Protein AF-A0A4V3M865-F1 (afdb_monomer_lite)

Radius of gyration: 25.36 Å; chains: 1; bounding box: 54×40×70 Å

Structure (mmCIF, N/CA/C/O backbone):
data_AF-A0A4V3M865-F1
#
_entry.id   AF-A0A4V3M865-F1
#
loop_
_atom_site.group_PDB
_atom_site.id
_atom_site.type_symbol
_atom_site.label_atom_id
_atom_site.label_alt_id
_atom_site.label_comp_id
_atom_site.label_asym_id
_atom_site.label_entity_id
_atom_site.label_seq_id
_atom_site.pdbx_PDB_ins_code
_atom_site.Cartn_x
_atom_site.Cartn_y
_atom_site.Cartn_z
_atom_site.occupancy
_atom_site.B_iso_or_equiv
_atom_site.auth_seq_id
_atom_site.auth_comp_id
_atom_site.auth_asym_id
_atom_site.auth_atom_id
_atom_site.pdbx_PDB_model_num
ATOM 1 N N . PRO A 1 1 ? 5.500 3.253 -25.162 1.00 62.91 1 PRO A N 1
ATOM 2 C CA . PRO A 1 1 ? 6.775 3.944 -24.857 1.00 62.91 1 PRO A CA 1
ATOM 3 C C . PRO A 1 1 ? 7.221 4.711 -26.102 1.00 62.91 1 PRO A C 1
ATOM 5 O O . PRO A 1 1 ? 6.775 4.370 -27.188 1.00 62.91 1 PRO A O 1
ATOM 8 N N . HIS A 1 2 ? 8.072 5.731 -25.983 1.00 79.56 2 HIS A N 1
ATOM 9 C CA . HIS A 1 2 ? 8.542 6.466 -27.169 1.00 79.56 2 HIS A CA 1
ATOM 10 C C . HIS A 1 2 ? 9.591 5.690 -27.992 1.00 79.56 2 HIS A C 1
ATOM 12 O O . HIS A 1 2 ? 9.978 6.140 -29.067 1.00 79.56 2 HIS A O 1
ATOM 18 N N . PHE A 1 3 ? 10.081 4.549 -27.491 1.00 88.81 3 PHE A N 1
ATOM 19 C CA . PHE A 1 3 ? 11.049 3.685 -28.167 1.00 88.81 3 PHE A CA 1
ATOM 20 C C . PHE A 1 3 ? 11.032 2.249 -27.619 1.00 88.81 3 PHE A C 1
ATOM 22 O O . PHE A 1 3 ? 10.542 2.016 -26.515 1.00 88.81 3 PHE A O 1
ATOM 29 N N . ALA A 1 4 ? 11.588 1.310 -28.393 1.00 92.75 4 ALA A N 1
ATOM 30 C CA . ALA A 1 4 ? 11.910 -0.045 -27.946 1.00 92.75 4 ALA A CA 1
ATOM 31 C C . ALA A 1 4 ? 13.225 -0.067 -27.148 1.00 92.75 4 ALA A C 1
ATOM 33 O O . ALA A 1 4 ? 14.100 0.770 -27.390 1.00 92.75 4 ALA A O 1
ATOM 34 N N . GLY A 1 5 ? 13.383 -1.018 -26.230 1.00 94.56 5 GLY A N 1
ATOM 35 C CA . GLY A 1 5 ? 14.596 -1.128 -25.423 1.00 94.56 5 GLY A CA 1
ATOM 36 C C . GLY A 1 5 ? 14.539 -2.201 -24.341 1.00 94.56 5 GLY A C 1
ATOM 37 O O . GLY A 1 5 ? 13.576 -2.960 -24.253 1.00 94.56 5 GLY A O 1
ATOM 38 N N . GLU A 1 6 ? 15.568 -2.218 -23.501 1.00 96.81 6 GLU A N 1
ATOM 39 C CA . GLU A 1 6 ? 15.673 -3.113 -22.347 1.00 96.81 6 GLU A CA 1
ATOM 40 C C . GLU A 1 6 ? 15.122 -2.429 -21.098 1.00 96.81 6 GLU A C 1
ATOM 42 O O . GLU A 1 6 ? 15.511 -1.309 -20.756 1.00 96.81 6 GLU A O 1
ATOM 47 N N . LEU A 1 7 ? 14.189 -3.091 -20.426 1.00 97.38 7 LEU A N 1
ATOM 48 C CA . LEU A 1 7 ? 13.508 -2.595 -19.242 1.00 97.38 7 LEU A CA 1
ATOM 49 C C . LEU A 1 7 ? 14.087 -3.249 -17.992 1.00 97.38 7 LEU A C 1
ATOM 51 O O . LEU A 1 7 ? 14.123 -4.470 -17.889 1.00 97.38 7 LEU A O 1
ATOM 55 N N . LEU A 1 8 ? 14.464 -2.425 -17.019 1.00 97.88 8 LEU A N 1
ATOM 56 C CA . LEU A 1 8 ? 14.783 -2.826 -15.654 1.00 97.88 8 LEU A CA 1
ATOM 57 C C . LEU A 1 8 ? 13.649 -2.387 -14.729 1.00 97.88 8 LEU A C 1
ATOM 59 O O . LEU A 1 8 ? 13.397 -1.191 -14.577 1.00 97.88 8 LEU A O 1
ATOM 63 N N . ILE A 1 9 ? 12.988 -3.344 -14.091 1.00 98.00 9 ILE A N 1
ATOM 64 C CA . ILE A 1 9 ? 11.951 -3.102 -13.093 1.00 98.00 9 ILE A CA 1
ATOM 65 C C . ILE A 1 9 ? 12.521 -3.438 -11.720 1.00 98.00 9 ILE A C 1
ATOM 67 O O . ILE A 1 9 ? 12.940 -4.568 -11.481 1.00 98.00 9 ILE A O 1
ATOM 71 N N . ASN A 1 10 ? 12.494 -2.470 -10.810 1.00 97.94 10 ASN A N 1
ATOM 72 C CA . ASN A 1 10 ? 12.823 -2.666 -9.403 1.00 97.94 10 ASN A CA 1
ATOM 73 C C . ASN A 1 10 ? 11.572 -2.463 -8.558 1.00 97.94 10 ASN A C 1
ATOM 75 O O . ASN A 1 10 ? 10.889 -1.446 -8.684 1.00 97.94 10 ASN A O 1
ATOM 79 N N . ILE A 1 11 ? 11.298 -3.430 -7.696 1.00 97.50 11 ILE A N 1
ATOM 80 C CA . ILE A 1 11 ? 10.189 -3.423 -6.753 1.00 97.50 11 ILE A CA 1
ATOM 81 C C . ILE A 1 11 ? 10.799 -3.256 -5.368 1.00 97.50 11 ILE A C 1
ATOM 83 O O . ILE A 1 11 ? 11.625 -4.079 -4.968 1.00 97.50 11 ILE A O 1
ATOM 87 N N . GLY A 1 12 ? 10.419 -2.207 -4.647 1.00 95.50 12 GLY A N 1
ATOM 88 C CA . GLY A 1 12 ? 11.013 -1.900 -3.351 1.00 95.50 12 GLY A CA 1
ATOM 89 C C . GLY A 1 12 ? 10.055 -1.256 -2.358 1.00 95.50 12 GLY A C 1
ATOM 90 O O . GLY A 1 12 ? 9.149 -0.510 -2.731 1.00 95.50 12 GLY A O 1
ATOM 91 N N . SER A 1 13 ? 10.297 -1.547 -1.087 1.00 93.25 13 SER A N 1
ATOM 92 C CA . SER A 1 13 ? 9.694 -0.925 0.092 1.00 93.25 13 SER A CA 1
ATOM 93 C C . SER A 1 13 ? 10.815 -0.260 0.912 1.00 93.25 13 SER A C 1
ATOM 95 O O . SER A 1 13 ? 11.596 0.521 0.375 1.00 93.25 13 SER A O 1
ATOM 97 N N . ASP A 1 14 ? 10.941 -0.599 2.193 1.00 91.94 14 ASP A N 1
ATOM 98 C CA . ASP A 1 14 ? 12.118 -0.384 3.042 1.00 91.94 14 ASP A CA 1
ATOM 99 C C . ASP A 1 14 ? 13.384 -1.114 2.543 1.00 91.94 14 ASP A C 1
ATOM 101 O O . ASP A 1 14 ? 14.500 -0.743 2.904 1.00 91.94 14 ASP A O 1
ATOM 105 N N . LYS A 1 15 ? 13.220 -2.130 1.688 1.00 94.19 15 LYS A N 1
ATOM 106 C CA . LYS A 1 15 ? 14.296 -2.877 1.023 1.00 94.19 15 LYS A CA 1
ATOM 107 C C . LYS A 1 15 ? 13.957 -3.137 -0.447 1.00 94.19 15 LYS A C 1
ATOM 109 O O . LYS A 1 15 ? 12.810 -2.998 -0.871 1.00 94.19 15 LYS A O 1
ATOM 114 N N . LEU A 1 16 ? 14.946 -3.564 -1.232 1.00 95.88 16 LEU A N 1
ATOM 115 C CA . LEU A 1 16 ? 14.689 -4.114 -2.564 1.00 95.88 16 LEU A CA 1
ATOM 116 C C . LEU A 1 16 ? 14.020 -5.488 -2.413 1.00 95.88 16 LEU A C 1
ATOM 118 O O . LEU A 1 16 ? 14.593 -6.391 -1.807 1.00 95.88 16 LEU A O 1
ATOM 122 N N . LEU A 1 17 ? 12.817 -5.630 -2.960 1.00 95.62 17 LEU A N 1
ATOM 123 C CA . LEU A 1 17 ? 12.024 -6.858 -2.895 1.00 95.62 17 LEU A CA 1
ATOM 124 C C . LEU A 1 17 ? 12.323 -7.758 -4.093 1.00 95.62 17 LEU A C 1
ATOM 126 O O . LEU A 1 17 ? 12.515 -8.962 -3.943 1.00 95.62 17 LEU A O 1
ATOM 130 N N . LYS A 1 18 ? 12.365 -7.179 -5.299 1.00 95.44 18 LYS A N 1
ATOM 131 C CA . LYS A 1 18 ? 12.588 -7.942 -6.531 1.00 95.44 18 LYS A CA 1
ATOM 132 C C . LYS A 1 18 ? 13.092 -7.063 -7.671 1.00 95.44 18 LYS A C 1
ATOM 134 O O . LYS A 1 18 ? 12.692 -5.907 -7.801 1.00 95.44 18 LYS A O 1
ATOM 139 N N . THR A 1 19 ? 13.906 -7.660 -8.536 1.00 96.81 19 THR A N 1
ATOM 140 C CA . THR A 1 19 ? 14.337 -7.079 -9.810 1.00 96.81 19 THR A CA 1
ATOM 141 C C . THR A 1 19 ? 13.886 -7.974 -10.957 1.00 96.81 19 THR A C 1
ATOM 143 O O . THR A 1 19 ? 13.993 -9.198 -10.876 1.00 96.81 19 THR A O 1
ATOM 146 N N . ILE A 1 20 ? 13.354 -7.365 -12.014 1.00 96.62 20 ILE A N 1
ATOM 147 C CA . ILE A 1 20 ? 12.887 -8.041 -13.229 1.00 96.62 20 ILE A CA 1
ATOM 148 C C . ILE A 1 20 ? 13.465 -7.297 -14.430 1.00 96.62 20 ILE A C 1
ATOM 150 O O . ILE A 1 20 ? 13.491 -6.066 -14.439 1.00 96.62 20 ILE A O 1
ATOM 154 N N . THR A 1 21 ? 13.905 -8.030 -15.447 1.00 97.31 21 THR A N 1
ATOM 155 C CA . THR A 1 21 ? 14.292 -7.463 -16.741 1.00 97.31 21 THR A CA 1
ATOM 156 C C . THR A 1 21 ? 13.378 -7.967 -17.849 1.00 97.31 21 THR A C 1
ATOM 158 O O . THR A 1 21 ? 12.876 -9.089 -17.780 1.00 97.31 21 THR A O 1
ATOM 161 N N . ALA A 1 22 ? 13.134 -7.133 -18.858 1.00 96.12 22 ALA A N 1
ATOM 162 C CA . ALA A 1 22 ? 12.337 -7.502 -20.024 1.00 96.12 22 ALA A CA 1
ATOM 163 C C . ALA A 1 22 ? 12.714 -6.666 -21.251 1.00 96.12 22 ALA A C 1
ATOM 165 O O . ALA A 1 22 ? 12.926 -5.461 -21.139 1.00 96.12 22 ALA A O 1
ATOM 166 N N . THR A 1 23 ? 12.684 -7.272 -22.434 1.00 95.62 23 THR A N 1
ATOM 167 C CA . THR A 1 23 ? 12.762 -6.538 -23.700 1.00 95.62 23 THR A CA 1
ATOM 168 C C . THR A 1 23 ? 11.385 -5.973 -24.054 1.00 95.62 23 THR A C 1
ATOM 170 O O . THR A 1 23 ? 10.378 -6.683 -24.011 1.00 95.62 23 THR A O 1
ATOM 173 N N . VAL A 1 24 ? 11.322 -4.691 -24.417 1.00 95.31 24 VAL A N 1
ATOM 174 C CA . VAL A 1 24 ? 10.069 -3.968 -24.684 1.00 95.31 24 VAL A CA 1
ATOM 175 C C . VAL A 1 24 ? 10.071 -3.421 -26.113 1.00 95.31 24 VAL A C 1
ATOM 177 O O . VAL A 1 24 ? 10.981 -2.668 -26.466 1.00 95.31 24 VAL A O 1
ATOM 180 N N . PRO A 1 25 ? 9.062 -3.731 -26.950 1.00 94.00 25 PRO A N 1
ATOM 181 C CA . PRO A 1 25 ? 8.946 -3.155 -28.286 1.00 94.00 25 PRO A CA 1
ATOM 182 C C . PRO A 1 25 ? 8.456 -1.698 -28.223 1.00 94.00 25 PRO A C 1
ATOM 184 O O . PRO A 1 25 ? 7.950 -1.232 -27.202 1.00 94.00 25 PRO A O 1
ATOM 187 N N . ALA A 1 26 ? 8.543 -0.964 -29.337 1.00 88.25 26 ALA A N 1
ATOM 188 C CA . ALA A 1 26 ? 8.152 0.452 -29.381 1.00 88.25 26 ALA A CA 1
ATOM 189 C C . ALA A 1 26 ? 6.672 0.677 -29.004 1.00 88.25 26 ALA A C 1
ATOM 191 O O . ALA A 1 26 ? 6.337 1.679 -28.374 1.00 88.25 26 ALA A O 1
ATOM 192 N N . GLY A 1 27 ? 5.804 -0.295 -29.306 1.00 90.00 27 GLY A N 1
ATOM 193 C CA . GLY A 1 27 ? 4.390 -0.288 -28.915 1.00 90.00 27 GLY A CA 1
ATOM 194 C C . GLY A 1 27 ? 4.132 -0.480 -27.414 1.00 90.00 27 GLY A C 1
ATOM 195 O O . GLY A 1 27 ? 3.031 -0.203 -26.952 1.00 90.00 27 GLY A O 1
ATOM 196 N N . GLY A 1 28 ? 5.141 -0.879 -26.631 1.00 92.44 28 GLY A N 1
ATOM 197 C CA . GLY A 1 28 ? 5.004 -1.237 -25.218 1.00 92.44 28 GLY A CA 1
ATOM 198 C C . GLY A 1 28 ? 4.793 -2.726 -24.976 1.00 92.44 28 GLY A C 1
ATOM 199 O O . GLY A 1 28 ? 4.666 -3.517 -25.905 1.00 92.44 28 GLY A O 1
ATOM 200 N N . SER A 1 29 ? 4.791 -3.103 -23.703 1.00 92.62 29 SER A N 1
ATOM 201 C CA . SER A 1 29 ? 4.559 -4.471 -23.248 1.00 92.62 29 SER A CA 1
ATOM 202 C C . SER A 1 29 ? 3.855 -4.467 -21.894 1.00 92.62 29 SER A C 1
ATOM 204 O O . SER A 1 29 ? 3.831 -3.452 -21.192 1.00 92.62 29 SER A O 1
ATOM 206 N N . THR A 1 30 ? 3.312 -5.624 -21.533 1.00 95.31 30 THR A N 1
ATOM 207 C CA . THR A 1 30 ? 2.830 -5.925 -20.185 1.00 95.31 30 THR A CA 1
ATOM 208 C C . THR A 1 30 ? 3.837 -6.856 -19.523 1.00 95.31 30 THR A C 1
ATOM 210 O O . THR A 1 30 ? 4.321 -7.789 -20.162 1.00 95.31 30 THR A O 1
ATOM 213 N N . VAL A 1 31 ? 4.168 -6.595 -18.259 1.00 94.19 31 VAL A N 1
ATOM 214 C CA . VAL A 1 31 ? 5.047 -7.450 -17.455 1.00 94.19 31 VAL A CA 1
ATOM 215 C C . VAL A 1 31 ? 4.292 -7.853 -16.201 1.00 94.19 31 VAL A C 1
ATOM 217 O O . VAL A 1 31 ? 3.874 -6.988 -15.431 1.00 94.19 31 VAL A O 1
ATOM 220 N N . ASP A 1 32 ? 4.131 -9.158 -16.000 1.00 94.00 32 ASP A N 1
ATOM 221 C CA . ASP A 1 32 ? 3.487 -9.690 -14.806 1.00 94.00 32 ASP A CA 1
ATOM 222 C C . ASP A 1 32 ? 4.415 -9.571 -13.596 1.00 94.00 32 ASP A C 1
ATOM 224 O O . ASP A 1 32 ? 5.567 -10.017 -13.605 1.00 94.00 32 ASP A O 1
ATOM 228 N N . ILE A 1 33 ? 3.893 -8.970 -12.529 1.00 92.00 33 ILE A N 1
ATOM 229 C CA . ILE A 1 33 ? 4.603 -8.803 -11.266 1.00 92.00 33 ILE A CA 1
ATOM 230 C C . ILE A 1 33 ? 3.859 -9.613 -10.201 1.00 92.00 33 ILE A C 1
ATOM 232 O O . ILE A 1 33 ? 2.845 -9.141 -9.686 1.00 92.00 33 ILE A O 1
ATOM 236 N N . PRO A 1 34 ? 4.331 -10.826 -9.855 1.00 89.50 34 PRO A N 1
ATOM 237 C CA . PRO A 1 34 ? 3.729 -11.586 -8.771 1.00 89.50 34 PRO A CA 1
ATOM 238 C C . PRO A 1 34 ? 3.980 -10.858 -7.448 1.00 89.50 34 PRO A C 1
ATOM 240 O O . PRO A 1 34 ? 5.130 -10.587 -7.089 1.00 89.50 34 PRO A O 1
ATOM 243 N N . VAL A 1 35 ? 2.894 -10.531 -6.748 1.00 90.19 35 VAL A N 1
ATOM 244 C CA . VAL A 1 35 ? 2.930 -9.884 -5.433 1.00 90.19 35 VAL A CA 1
ATOM 245 C C . VAL A 1 35 ? 3.395 -10.909 -4.401 1.00 90.19 35 VAL A C 1
ATOM 247 O O . VAL A 1 35 ? 2.819 -11.991 -4.308 1.00 90.19 35 VAL A O 1
ATOM 250 N N . GLY A 1 36 ? 4.460 -10.585 -3.667 1.00 86.19 36 GLY A N 1
ATOM 251 C CA . GLY A 1 36 ? 5.001 -11.435 -2.606 1.00 86.19 36 GLY A CA 1
ATOM 252 C C . GLY A 1 36 ? 4.381 -11.125 -1.245 1.00 86.19 36 GLY A C 1
ATOM 253 O O . GLY A 1 36 ? 3.910 -10.014 -1.005 1.00 86.19 36 GLY A O 1
ATOM 254 N N . ASP A 1 37 ? 4.439 -12.090 -0.326 1.00 87.44 37 ASP A N 1
ATOM 255 C CA . ASP A 1 37 ? 3.899 -11.944 1.035 1.00 87.44 37 ASP A CA 1
ATOM 256 C C . ASP A 1 37 ? 4.642 -10.895 1.885 1.00 87.44 37 ASP A C 1
ATOM 258 O O . ASP A 1 37 ? 4.129 -10.435 2.908 1.00 87.44 37 ASP A O 1
ATOM 262 N N . ASP A 1 38 ? 5.848 -10.501 1.470 1.00 89.00 38 ASP A N 1
ATOM 263 C CA . ASP A 1 38 ? 6.737 -9.580 2.181 1.00 89.00 38 ASP A CA 1
ATOM 264 C C . ASP A 1 38 ? 6.596 -8.109 1.756 1.00 89.00 38 ASP A C 1
ATOM 266 O O . ASP A 1 38 ? 7.341 -7.257 2.234 1.00 89.00 38 ASP A O 1
ATOM 270 N N . TRP A 1 39 ? 5.618 -7.784 0.908 1.00 91.56 39 TRP A N 1
ATOM 271 C CA . TRP A 1 39 ? 5.359 -6.410 0.457 1.00 91.56 39 TRP A CA 1
ATOM 272 C C . TRP A 1 39 ? 4.668 -5.538 1.518 1.00 91.56 39 TRP A C 1
ATOM 274 O O . TRP A 1 39 ? 4.577 -4.321 1.367 1.00 91.56 39 TRP A O 1
ATOM 284 N N . GLY A 1 40 ? 4.137 -6.129 2.592 1.00 90.50 40 GLY A N 1
ATOM 285 C CA . GLY A 1 40 ? 3.412 -5.385 3.622 1.00 90.50 40 GLY A CA 1
ATOM 286 C C . GLY A 1 40 ? 2.184 -4.660 3.056 1.00 90.50 40 GLY A C 1
ATOM 287 O O . GLY A 1 40 ? 1.291 -5.292 2.499 1.00 90.50 40 GLY A O 1
ATOM 288 N N . ALA A 1 41 ? 2.124 -3.335 3.216 1.00 92.69 41 ALA A N 1
ATOM 289 C CA . ALA A 1 41 ? 1.023 -2.509 2.703 1.00 92.69 41 ALA A CA 1
ATOM 290 C C . ALA A 1 41 ? 1.136 -2.192 1.197 1.00 92.69 41 ALA A C 1
ATOM 292 O O . ALA A 1 41 ? 0.179 -1.699 0.591 1.00 92.69 41 ALA A O 1
ATOM 293 N N . GLY A 1 42 ? 2.296 -2.441 0.587 1.00 95.38 42 GLY A N 1
ATOM 294 C CA . GLY A 1 42 ? 2.558 -2.139 -0.814 1.00 95.38 42 GLY A CA 1
ATOM 295 C C . GLY A 1 42 ? 4.034 -1.915 -1.119 1.00 95.38 42 GLY A C 1
ATOM 296 O O . GLY A 1 42 ? 4.884 -1.921 -0.230 1.00 95.38 42 GLY A O 1
ATOM 297 N N . ALA A 1 43 ? 4.332 -1.681 -2.394 1.00 97.19 43 ALA A N 1
ATOM 298 C CA . ALA A 1 43 ? 5.689 -1.422 -2.859 1.00 97.19 43 ALA A CA 1
ATOM 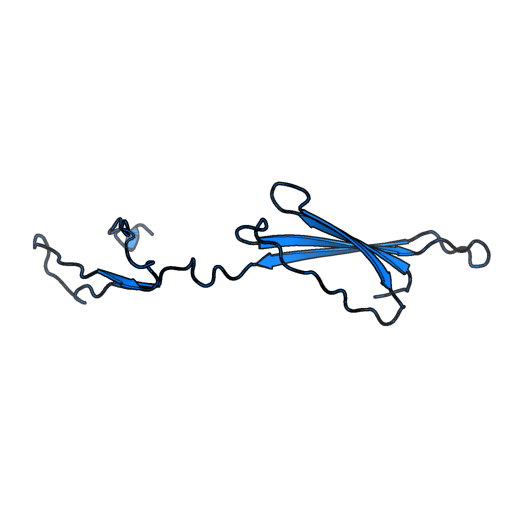299 C C . ALA A 1 43 ? 5.717 -0.371 -3.974 1.00 97.19 43 ALA A C 1
ATOM 301 O O . ALA A 1 43 ? 4.772 -0.225 -4.757 1.00 97.19 43 ALA A O 1
ATOM 302 N N . TYR A 1 44 ? 6.837 0.338 -4.084 1.00 97.50 44 TYR A N 1
ATOM 303 C CA . TYR A 1 44 ? 7.155 1.137 -5.258 1.00 97.50 44 TYR A CA 1
ATOM 304 C C . TYR A 1 44 ? 7.683 0.241 -6.369 1.00 97.50 44 TYR A C 1
ATOM 306 O O . TYR A 1 44 ? 8.646 -0.502 -6.185 1.00 97.50 44 TYR A O 1
ATOM 314 N N . VAL A 1 45 ? 7.094 0.375 -7.551 1.00 97.69 45 VAL A N 1
ATOM 315 C CA . VAL A 1 45 ? 7.598 -0.203 -8.792 1.00 97.69 45 VAL A CA 1
ATOM 316 C C . VAL A 1 45 ? 8.250 0.905 -9.600 1.00 97.69 45 VAL A C 1
ATOM 318 O O . VAL A 1 45 ? 7.588 1.857 -10.015 1.00 97.69 45 VAL A O 1
ATOM 321 N N . THR A 1 46 ? 9.556 0.781 -9.818 1.00 98.06 46 THR A N 1
ATOM 322 C CA . THR A 1 46 ? 10.347 1.671 -10.670 1.00 98.06 46 THR A CA 1
ATOM 323 C C . THR A 1 46 ? 10.722 0.933 -11.941 1.00 98.06 46 THR A C 1
ATOM 325 O O . THR A 1 46 ? 11.459 -0.046 -11.896 1.00 98.06 46 THR A O 1
ATOM 328 N N . ALA A 1 47 ? 10.237 1.420 -13.074 1.00 97.44 47 ALA A N 1
ATOM 329 C CA . ALA A 1 47 ? 10.470 0.872 -14.398 1.00 97.44 47 ALA A CA 1
ATOM 330 C C . ALA A 1 47 ? 11.419 1.803 -15.162 1.00 97.44 47 ALA A C 1
ATOM 332 O O . ALA A 1 47 ? 11.090 2.959 -15.425 1.00 97.44 47 ALA A O 1
ATOM 333 N N . THR A 1 48 ? 12.607 1.313 -15.500 1.00 97.44 48 THR A N 1
ATOM 334 C CA . THR A 1 48 ? 13.647 2.069 -16.202 1.00 97.44 48 THR A CA 1
ATOM 335 C C . THR A 1 48 ? 13.921 1.433 -17.553 1.00 97.44 48 THR A C 1
ATOM 337 O O . THR A 1 48 ? 14.479 0.342 -17.617 1.00 97.44 48 THR A O 1
ATOM 340 N N . LEU A 1 49 ? 13.523 2.103 -18.632 1.00 96.94 49 LEU A N 1
ATOM 341 C CA . LEU A 1 49 ? 13.726 1.637 -20.001 1.00 96.94 49 LEU A CA 1
ATOM 342 C C . LEU A 1 49 ? 14.980 2.279 -20.587 1.00 96.94 49 LEU A C 1
ATOM 344 O O . LEU A 1 49 ? 15.095 3.507 -20.604 1.00 96.94 49 LEU A O 1
ATOM 348 N N . PHE A 1 50 ? 15.880 1.457 -21.108 1.00 95.62 50 PHE A N 1
ATOM 349 C CA . PHE A 1 50 ? 17.122 1.866 -21.747 1.00 95.62 50 PHE A CA 1
ATOM 350 C C . PHE A 1 50 ? 17.062 1.603 -23.247 1.00 95.62 50 PHE A C 1
ATOM 352 O O . PHE A 1 50 ? 16.706 0.509 -23.682 1.00 95.62 50 PHE A O 1
ATOM 359 N N . ARG A 1 51 ? 17.468 2.593 -24.042 1.00 92.25 51 ARG A N 1
ATOM 360 C CA . ARG A 1 51 ? 17.734 2.427 -25.472 1.00 92.25 51 ARG A CA 1
ATOM 361 C C . ARG A 1 51 ? 19.224 2.629 -25.728 1.00 92.25 51 ARG A C 1
ATOM 363 O O . ARG A 1 51 ? 19.739 3.685 -25.339 1.00 92.25 51 ARG A O 1
ATOM 370 N N . PRO A 1 52 ? 19.905 1.674 -26.383 1.00 87.94 52 PRO A N 1
ATOM 371 C CA . PRO A 1 52 ? 21.293 1.865 -26.777 1.00 87.94 52 PRO A CA 1
ATOM 372 C C . PRO A 1 52 ? 21.416 3.039 -27.756 1.00 87.94 52 PRO A C 1
ATOM 374 O O . PRO A 1 52 ? 20.454 3.420 -28.427 1.00 87.94 52 PRO A O 1
ATOM 377 N N . GLY A 1 53 ? 22.602 3.639 -27.809 1.00 85.12 53 GLY A N 1
ATOM 378 C CA . GLY A 1 53 ? 22.918 4.582 -28.876 1.00 85.12 53 GLY A CA 1
ATOM 379 C C . GLY A 1 53 ? 23.105 3.856 -30.208 1.00 85.12 53 GLY A C 1
ATOM 380 O O . GLY A 1 53 ? 23.410 2.665 -30.223 1.00 85.12 53 GLY A O 1
ATOM 381 N N . ASP A 1 54 ? 22.954 4.587 -31.307 1.00 80.75 54 ASP A N 1
ATOM 382 C CA . ASP A 1 54 ? 23.282 4.118 -32.653 1.00 80.75 54 ASP A CA 1
ATOM 383 C C . ASP A 1 54 ? 24.286 5.090 -33.284 1.00 80.75 54 ASP A C 1
ATOM 385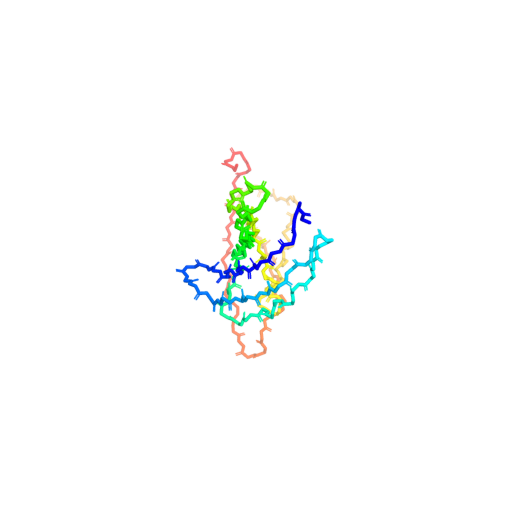 O O . ASP A 1 54 ? 23.997 6.279 -33.457 1.00 80.75 54 ASP A O 1
ATOM 389 N N . ALA A 1 55 ? 25.482 4.581 -33.593 1.00 70.12 55 ALA A N 1
ATOM 390 C CA . ALA A 1 55 ? 26.574 5.360 -34.163 1.00 70.12 55 ALA A CA 1
ATOM 391 C C . ALA A 1 55 ? 26.323 5.766 -35.625 1.00 70.12 55 ALA A C 1
ATOM 393 O O . ALA A 1 55 ? 26.827 6.807 -36.043 1.00 70.12 55 ALA A O 1
ATOM 394 N N . GLN A 1 56 ? 25.538 4.999 -36.392 1.00 70.38 56 GLN A N 1
ATOM 395 C CA . GLN A 1 56 ? 25.189 5.360 -37.772 1.00 70.38 56 GLN A CA 1
ATOM 396 C C . GLN A 1 56 ? 24.184 6.509 -37.817 1.00 70.38 56 GLN A C 1
ATOM 398 O O . GLN A 1 56 ? 24.272 7.378 -38.678 1.00 70.38 56 GLN A O 1
ATOM 403 N N . GLU A 1 57 ? 23.258 6.555 -36.864 1.00 72.94 57 GLU A N 1
ATOM 404 C CA . GLU A 1 57 ? 22.212 7.581 -36.825 1.00 72.94 57 GLU A CA 1
ATOM 405 C C . GLU A 1 57 ? 22.518 8.730 -35.849 1.00 72.94 57 GLU A C 1
ATOM 407 O O . GLU A 1 57 ? 21.649 9.560 -35.581 1.00 72.94 57 GLU A O 1
ATOM 412 N N . THR A 1 58 ? 23.740 8.796 -35.298 1.00 74.31 58 THR A N 1
ATOM 413 C CA . THR A 1 58 ? 24.165 9.789 -34.280 1.00 74.31 58 THR A CA 1
ATOM 414 C C . THR A 1 58 ? 23.193 9.868 -33.089 1.00 74.31 58 THR A C 1
ATOM 416 O O . THR A 1 58 ? 23.047 10.895 -32.422 1.00 74.31 58 THR A O 1
ATOM 419 N N . ARG A 1 59 ? 22.482 8.772 -32.797 1.00 78.38 59 ARG A N 1
ATOM 420 C CA . ARG A 1 59 ? 21.521 8.731 -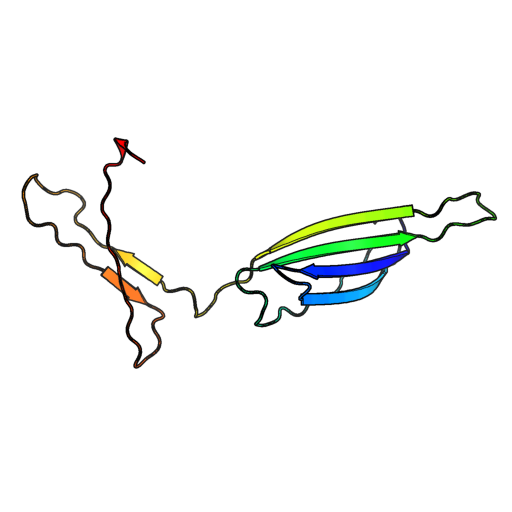31.695 1.00 78.38 59 ARG A CA 1
ATOM 421 C C . ARG A 1 59 ? 22.262 8.397 -30.413 1.00 78.38 59 ARG A C 1
ATOM 423 O O . ARG A 1 59 ? 22.769 7.291 -30.256 1.00 78.38 59 ARG A O 1
ATOM 430 N N . MET A 1 60 ? 22.271 9.328 -29.464 1.00 88.06 60 MET A N 1
ATOM 431 C CA . MET A 1 60 ? 22.822 9.072 -28.133 1.00 88.06 60 MET A CA 1
ATOM 432 C C . MET A 1 60 ? 21.964 8.051 -27.361 1.00 88.06 60 MET A C 1
ATOM 434 O O . MET A 1 60 ? 20.741 7.995 -27.568 1.00 88.06 60 MET A O 1
ATOM 438 N N . PRO A 1 61 ? 22.572 7.263 -26.451 1.00 91.50 61 PRO A N 1
ATOM 439 C CA . PRO A 1 61 ? 21.826 6.416 -25.529 1.00 91.50 61 PRO A CA 1
ATOM 440 C C . PRO A 1 61 ? 20.776 7.227 -24.771 1.00 91.50 61 PRO A C 1
ATOM 442 O O . PRO A 1 61 ? 21.012 8.375 -24.391 1.00 91.50 61 PRO A O 1
ATOM 445 N N . ALA A 1 62 ? 19.614 6.626 -24.541 1.00 91.56 62 ALA A N 1
ATOM 446 C CA . ALA A 1 62 ? 18.502 7.293 -23.878 1.00 91.56 62 ALA A CA 1
ATOM 447 C C . ALA A 1 62 ? 17.897 6.414 -22.789 1.00 91.56 62 ALA A C 1
ATOM 449 O O . ALA A 1 62 ? 17.952 5.184 -22.847 1.00 91.56 62 ALA A O 1
ATOM 450 N N . ARG A 1 63 ? 17.275 7.067 -21.806 1.00 95.19 63 ARG A N 1
ATOM 451 C CA . ARG A 1 63 ? 16.565 6.407 -20.715 1.00 95.19 63 ARG A CA 1
ATOM 452 C C . ARG A 1 63 ? 15.233 7.089 -20.442 1.00 95.19 63 ARG A C 1
ATOM 454 O O . ARG A 1 63 ? 15.170 8.315 -20.411 1.00 95.19 63 ARG A O 1
ATOM 461 N N . ALA A 1 64 ? 14.207 6.288 -20.183 1.00 95.00 64 ALA A N 1
ATOM 462 C CA . ALA A 1 64 ? 12.925 6.734 -19.646 1.00 95.00 64 ALA A CA 1
ATOM 463 C C . ALA A 1 64 ? 12.659 6.033 -18.306 1.00 95.00 64 ALA A C 1
ATOM 465 O O . ALA A 1 64 ? 12.997 4.860 -18.152 1.00 95.00 64 ALA A O 1
ATOM 466 N N . ILE A 1 65 ? 12.079 6.746 -17.337 1.00 96.75 65 ILE A N 1
ATOM 467 C CA . ILE A 1 65 ? 11.769 6.211 -16.004 1.00 96.75 65 ILE A CA 1
ATOM 468 C C . ILE A 1 65 ? 10.292 6.447 -15.702 1.00 96.75 65 ILE A C 1
ATOM 470 O O . ILE A 1 65 ? 9.794 7.557 -15.874 1.00 96.75 65 ILE A O 1
ATOM 474 N N . GLY A 1 66 ? 9.616 5.409 -15.216 1.00 96.44 66 GLY A N 1
ATOM 475 C CA . GLY A 1 66 ? 8.305 5.494 -14.585 1.00 96.44 66 GLY A CA 1
ATOM 476 C C . GLY A 1 66 ? 8.363 4.943 -13.165 1.00 96.44 66 GLY A C 1
ATOM 477 O O . GLY A 1 66 ? 9.067 3.968 -12.906 1.00 96.44 66 GLY A O 1
ATOM 478 N N . VAL A 1 67 ? 7.621 5.557 -12.246 1.00 97.75 67 VAL A N 1
ATOM 479 C CA . VAL A 1 67 ? 7.508 5.102 -10.854 1.00 97.75 67 VAL A CA 1
ATOM 480 C C . VAL A 1 67 ? 6.040 5.072 -10.462 1.00 97.75 67 VAL A C 1
ATOM 482 O O . VAL A 1 67 ? 5.293 6.003 -10.770 1.00 97.75 67 VAL A O 1
ATOM 485 N N . LYS A 1 68 ? 5.621 4.012 -9.771 1.00 97.56 68 LYS A N 1
ATOM 486 C CA . LYS A 1 68 ? 4.260 3.887 -9.251 1.00 97.56 68 LYS A CA 1
ATOM 487 C C . LYS A 1 68 ? 4.247 3.137 -7.925 1.00 97.56 68 LYS A C 1
ATOM 489 O O . LYS A 1 68 ? 4.872 2.092 -7.800 1.00 97.56 68 LYS A O 1
ATOM 494 N N . TRP A 1 69 ? 3.497 3.656 -6.956 1.00 96.50 69 TRP A N 1
ATOM 495 C CA . TRP A 1 69 ? 3.125 2.901 -5.762 1.00 96.50 69 TRP A CA 1
ATOM 496 C C . TRP A 1 69 ? 2.002 1.913 -6.087 1.00 96.50 69 TRP A C 1
ATOM 498 O O . TRP A 1 69 ? 0.974 2.315 -6.646 1.00 96.50 69 TRP A O 1
ATOM 508 N N . LEU A 1 70 ? 2.196 0.646 -5.720 1.00 94.81 70 LEU A N 1
ATOM 509 C CA . LEU A 1 70 ? 1.181 -0.400 -5.781 1.00 94.81 70 LEU A CA 1
ATOM 510 C C . LEU A 1 70 ? 0.748 -0.768 -4.361 1.00 94.81 70 LEU A C 1
ATOM 512 O O . LEU A 1 70 ? 1.525 -1.339 -3.598 1.00 94.81 70 LEU A O 1
ATOM 516 N N . THR A 1 71 ? -0.498 -0.443 -4.020 1.00 94.62 71 THR A N 1
ATOM 517 C CA . THR A 1 71 ? -1.115 -0.832 -2.747 1.00 94.62 71 THR A CA 1
ATOM 518 C C . THR A 1 71 ? -1.497 -2.307 -2.789 1.00 94.62 71 THR A C 1
ATOM 520 O O . THR A 1 71 ? -2.149 -2.746 -3.737 1.00 94.62 71 THR A O 1
ATOM 523 N N . VAL A 1 72 ? 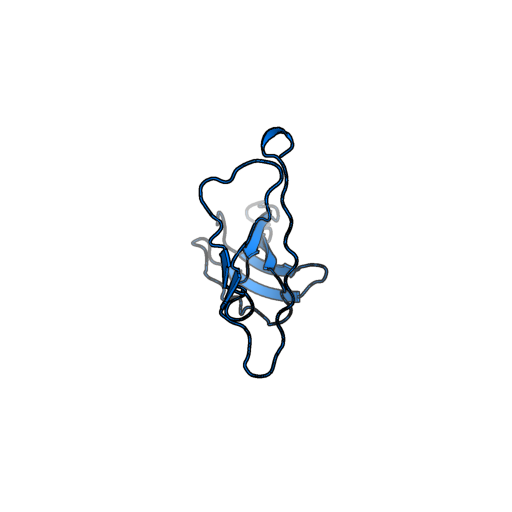-1.125 -3.056 -1.753 1.00 92.69 72 VAL A N 1
ATOM 524 C CA . VAL A 1 72 ? -1.553 -4.448 -1.571 1.00 92.69 72 VAL A CA 1
ATOM 525 C C . VAL A 1 72 ? -2.882 -4.468 -0.828 1.00 92.69 72 VAL A C 1
ATOM 527 O O . VAL A 1 72 ? -3.058 -3.754 0.160 1.00 92.69 72 VAL A O 1
ATOM 530 N N . ASP A 1 73 ? -3.824 -5.285 -1.301 1.00 90.25 73 ASP A N 1
ATOM 531 C CA . ASP A 1 73 ? -5.073 -5.514 -0.581 1.00 90.25 73 ASP A CA 1
ATOM 532 C C . ASP A 1 73 ? -4.783 -6.327 0.697 1.00 90.25 73 ASP A C 1
ATOM 534 O O . ASP A 1 73 ? -4.298 -7.458 0.603 1.00 90.25 73 ASP A O 1
ATOM 538 N N . PRO A 1 74 ? -5.064 -5.788 1.898 1.00 88.69 74 PRO A N 1
ATOM 539 C CA . PRO A 1 74 ? -4.878 -6.520 3.149 1.00 88.69 74 PRO A CA 1
ATOM 540 C C . PRO A 1 74 ? -5.769 -7.768 3.276 1.00 88.69 74 PRO A C 1
ATOM 542 O O . PRO A 1 74 ? -5.500 -8.609 4.140 1.00 88.69 74 PRO A O 1
ATOM 545 N N . GLY A 1 75 ? -6.824 -7.906 2.464 1.00 88.25 75 GLY A N 1
ATOM 546 C CA . GLY A 1 75 ? -7.692 -9.082 2.431 1.00 88.25 75 GLY A CA 1
ATOM 547 C C . GLY A 1 75 ? -8.210 -9.465 3.820 1.00 88.25 75 GLY A C 1
ATOM 548 O O . GLY A 1 75 ? -8.715 -8.625 4.565 1.00 88.25 75 GLY A O 1
ATOM 549 N N . ALA A 1 76 ? -8.020 -10.729 4.208 1.00 86.56 76 ALA A N 1
ATOM 550 C CA . ALA A 1 76 ? -8.449 -11.257 5.507 1.00 86.56 76 ALA A CA 1
ATOM 551 C C . ALA A 1 76 ? -7.785 -10.582 6.726 1.00 86.56 76 ALA A C 1
ATOM 553 O O . ALA A 1 76 ? -8.272 -10.739 7.843 1.00 86.56 76 ALA A O 1
ATOM 554 N N . LYS A 1 77 ? -6.691 -9.825 6.543 1.00 86.19 77 LYS A N 1
ATOM 555 C CA . LYS A 1 77 ? -6.045 -9.061 7.627 1.00 86.19 77 LYS A CA 1
ATOM 556 C C . LYS A 1 77 ? -6.785 -7.755 7.943 1.00 86.19 77 LYS A C 1
ATOM 558 O O . LYS A 1 77 ? -6.524 -7.146 8.979 1.00 86.19 77 LYS A O 1
ATOM 563 N N . LYS A 1 78 ? -7.693 -7.301 7.072 1.00 91.50 78 LYS A N 1
ATOM 564 C CA . LYS A 1 78 ? -8.514 -6.109 7.304 1.00 91.50 78 LYS A CA 1
ATOM 565 C C . LYS A 1 78 ? -9.741 -6.473 8.132 1.00 91.50 78 LYS A C 1
ATOM 567 O O . LYS A 1 78 ? -10.713 -7.014 7.614 1.00 91.50 78 LYS A O 1
ATOM 572 N N . LEU A 1 79 ? -9.705 -6.130 9.415 1.00 94.44 79 LEU A N 1
ATOM 573 C CA . LEU A 1 79 ? -10.860 -6.277 10.296 1.00 94.44 79 LEU A CA 1
ATOM 574 C C . LEU A 1 79 ? -11.940 -5.254 9.929 1.00 94.44 79 LEU A C 1
ATOM 576 O O . LEU A 1 79 ? -11.654 -4.068 9.742 1.00 94.44 79 LEU A O 1
ATOM 580 N N . ALA A 1 80 ? -13.186 -5.709 9.843 1.00 95.00 80 ALA A N 1
ATOM 581 C CA . ALA A 1 80 ? -14.333 -4.837 9.635 1.00 95.00 80 ALA A CA 1
ATOM 582 C C . ALA A 1 80 ? -14.883 -4.415 10.999 1.00 95.00 80 ALA A C 1
ATOM 584 O O . ALA A 1 80 ? -15.439 -5.232 11.729 1.00 95.00 80 ALA A O 1
ATOM 585 N N . VAL A 1 81 ? -14.706 -3.139 11.342 1.00 96.25 81 VAL A N 1
ATOM 586 C CA . VAL A 1 81 ? -15.164 -2.567 12.612 1.00 96.25 81 VAL A CA 1
ATOM 587 C C . VAL A 1 81 ? -16.421 -1.746 12.366 1.00 96.25 81 VAL A C 1
ATOM 589 O O . VAL A 1 81 ? -16.465 -0.919 11.458 1.00 96.25 81 VAL A O 1
ATOM 592 N N . THR A 1 82 ? -17.452 -1.966 13.172 1.00 97.62 82 THR A N 1
ATOM 593 C CA . THR A 1 82 ? -18.695 -1.189 13.146 1.00 97.62 82 THR A CA 1
ATOM 594 C C . THR A 1 82 ? -18.994 -0.676 14.544 1.00 97.62 82 THR A C 1
ATOM 596 O O . THR A 1 82 ? -18.917 -1.429 15.514 1.00 97.62 82 THR A O 1
ATOM 599 N N . LEU A 1 83 ? -19.336 0.607 14.636 1.00 96.69 83 LEU A N 1
ATOM 600 C CA . LEU A 1 83 ? -19.800 1.247 15.859 1.00 96.69 83 LEU A CA 1
ATOM 601 C C . LEU A 1 83 ? -21.244 1.690 15.639 1.00 96.69 83 LEU A C 1
ATOM 603 O O . LEU A 1 83 ? -21.559 2.250 14.591 1.00 96.69 83 LEU A O 1
ATOM 607 N N . THR A 1 84 ? -22.107 1.474 16.627 1.00 96.25 84 THR A N 1
ATOM 608 C CA . THR A 1 84 ? -23.505 1.939 16.588 1.00 96.25 84 THR A CA 1
ATOM 609 C C . THR A 1 84 ? -23.815 2.804 17.812 1.00 96.25 84 THR A C 1
ATOM 611 O O . THR A 1 84 ? -24.600 2.389 18.671 1.00 96.25 84 THR A O 1
ATOM 614 N N . PRO A 1 85 ? -23.149 3.966 17.964 1.00 95.69 85 PRO A N 1
ATOM 615 C CA . PRO A 1 85 ? -23.441 4.885 19.056 1.00 95.69 85 PRO A CA 1
ATOM 616 C C . PRO A 1 85 ? -24.845 5.497 18.892 1.00 95.69 85 PRO A C 1
ATOM 618 O O . PRO A 1 85 ? -25.393 5.492 17.790 1.00 95.69 85 PRO A O 1
ATOM 621 N N . PRO A 1 86 ? -25.433 6.055 19.962 1.00 94.88 86 PRO A N 1
ATOM 622 C CA . PRO A 1 86 ? -26.662 6.833 19.841 1.00 94.88 86 PRO A CA 1
ATOM 623 C C . PRO A 1 86 ? -26.421 8.132 19.054 1.00 94.88 86 PRO A C 1
ATOM 625 O O . PRO A 1 86 ? -25.418 8.809 19.278 1.00 94.88 86 PRO A O 1
ATOM 628 N N . ASP A 1 87 ? -27.378 8.529 18.209 1.00 95.31 87 ASP A N 1
ATOM 629 C CA . ASP A 1 87 ? -27.291 9.757 17.392 1.00 95.31 87 ASP A CA 1
ATOM 630 C C . ASP A 1 87 ? -27.177 11.034 18.234 1.00 95.31 87 ASP A C 1
ATOM 632 O O . ASP A 1 87 ? -26.579 12.032 17.829 1.00 95.31 87 ASP A O 1
ATOM 636 N N . LYS A 1 88 ? -27.784 11.022 19.424 1.00 95.00 88 LYS A N 1
ATOM 637 C CA . LYS A 1 88 ? -27.761 12.136 20.365 1.00 95.00 88 LYS A CA 1
ATOM 638 C C . LYS A 1 88 ? -27.748 11.612 21.789 1.00 95.00 88 LYS A C 1
ATOM 640 O O . LYS A 1 88 ? -28.424 10.644 22.122 1.00 95.00 88 LYS A O 1
ATOM 645 N N . THR A 1 89 ? -27.017 12.308 22.646 1.00 94.88 89 THR A N 1
ATOM 646 C CA . THR A 1 89 ? -26.991 12.057 24.085 1.00 94.88 89 THR A CA 1
ATOM 647 C C . THR A 1 89 ? -27.006 13.379 24.845 1.00 94.88 89 THR A C 1
ATOM 649 O O . THR A 1 89 ? -26.730 14.438 24.275 1.00 94.88 89 THR A O 1
ATOM 652 N N . MET A 1 90 ? -27.366 13.329 26.124 1.00 96.12 90 MET A N 1
ATOM 653 C CA . MET A 1 90 ? -27.306 14.487 27.013 1.00 96.12 90 MET A CA 1
ATOM 654 C C . MET A 1 90 ? -25.936 14.571 27.700 1.00 96.12 90 MET A C 1
ATOM 656 O O . MET A 1 90 ? -25.299 13.542 27.937 1.00 96.12 90 MET A O 1
AT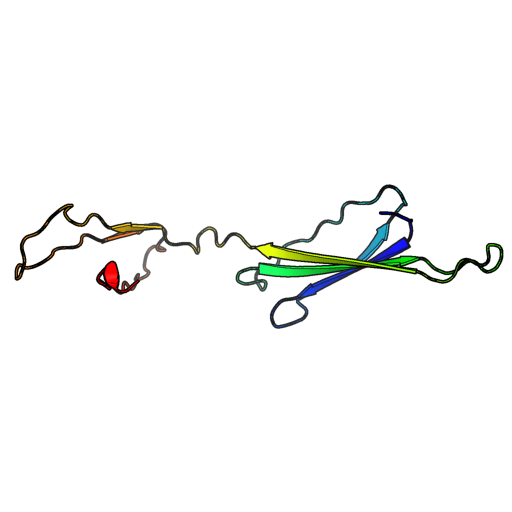OM 660 N N . PRO A 1 91 ? -25.474 15.779 28.066 1.00 96.38 91 PRO A N 1
ATOM 661 C CA . PRO A 1 91 ? -24.231 15.938 28.809 1.00 96.38 91 PRO A CA 1
ATOM 662 C C . PRO A 1 91 ? -24.246 15.193 30.149 1.00 96.38 91 PRO A C 1
ATOM 664 O O . PRO A 1 91 ? -25.289 15.070 30.794 1.00 96.38 91 PRO A O 1
ATOM 667 N N . ARG A 1 92 ? -23.055 14.790 30.613 1.00 95.69 92 ARG A N 1
ATOM 668 C CA . ARG A 1 92 ? -22.826 14.178 31.939 1.00 95.69 92 ARG A CA 1
ATOM 669 C C . ARG A 1 92 ? -23.619 12.884 32.176 1.00 95.69 92 ARG A C 1
ATOM 671 O O . ARG A 1 92 ? -23.992 12.590 33.306 1.00 95.69 92 ARG A O 1
ATOM 678 N N . GLN A 1 93 ? -23.872 12.128 31.113 1.00 94.31 93 GLN A N 1
ATOM 679 C CA . GLN A 1 93 ? -24.488 10.804 31.170 1.00 94.31 93 GLN A CA 1
ATOM 680 C C . GLN A 1 93 ? -23.478 9.727 30.776 1.00 94.31 93 GLN A C 1
ATOM 682 O O . GLN A 1 93 ? -22.497 10.005 30.084 1.00 94.31 93 GLN A O 1
ATOM 687 N N . GLN A 1 94 ? -23.736 8.488 31.194 1.00 94.94 94 GLN A N 1
ATOM 688 C CA . GLN A 1 94 ? -23.002 7.339 30.677 1.00 94.94 94 GLN A CA 1
ATOM 689 C C . GLN A 1 94 ? -23.275 7.194 29.173 1.00 94.94 94 GLN A C 1
ATOM 691 O O . GLN A 1 94 ? -24.427 7.131 28.746 1.00 94.94 94 GLN A O 1
ATOM 696 N N . LEU A 1 95 ? -22.212 7.117 28.374 1.00 94.19 95 LEU A N 1
ATOM 697 C CA . LEU A 1 95 ? -22.291 6.843 26.943 1.00 94.19 95 LEU A CA 1
ATOM 698 C C . LEU A 1 95 ? -21.964 5.367 26.695 1.00 94.19 95 LEU A C 1
ATOM 700 O O . LEU A 1 95 ? -20.873 4.910 27.026 1.00 94.19 95 LEU A O 1
ATOM 704 N N . SER A 1 96 ? -22.907 4.629 26.111 1.00 94.50 96 SER A N 1
ATOM 705 C CA . SER A 1 96 ? -22.680 3.258 25.647 1.00 94.50 96 SER A CA 1
ATOM 706 C C . SER A 1 96 ? -22.365 3.269 24.153 1.00 94.50 96 SER A C 1
ATOM 708 O O . SER A 1 96 ? -23.115 3.856 23.372 1.00 94.50 96 SER A O 1
ATOM 710 N N . ILE A 1 97 ? -21.258 2.635 23.761 1.00 95.19 97 ILE A N 1
ATOM 711 C CA . ILE A 1 97 ? -20.805 2.536 22.368 1.00 95.19 97 ILE A CA 1
ATOM 712 C C . ILE A 1 97 ? -20.681 1.050 22.019 1.00 95.19 97 ILE A C 1
ATOM 714 O O . ILE A 1 97 ? -19.658 0.435 22.327 1.00 95.19 97 ILE A O 1
ATOM 718 N N . PRO A 1 98 ? -21.709 0.442 21.407 1.00 95.75 98 PRO A N 1
ATOM 719 C CA . PRO A 1 98 ? -21.607 -0.917 20.902 1.00 95.75 98 PRO A CA 1
ATOM 720 C C . PRO A 1 98 ? -20.557 -0.987 19.789 1.00 95.75 98 PRO A C 1
ATOM 722 O O . PRO A 1 98 ? -20.575 -0.176 18.859 1.00 95.75 98 PRO A O 1
ATOM 725 N N . VAL A 1 99 ? -19.660 -1.969 19.888 1.00 96.56 99 VAL A N 1
ATOM 726 C CA . VAL A 1 99 ? -18.610 -2.243 18.901 1.00 96.56 99 VAL A CA 1
ATOM 727 C C . VAL A 1 99 ? -18.761 -3.673 18.401 1.00 96.56 99 VAL A C 1
ATOM 729 O O . VAL A 1 99 ? -18.866 -4.604 19.197 1.00 96.56 99 VAL A O 1
ATOM 732 N N . SER A 1 100 ? -18.732 -3.847 17.083 1.00 95.75 100 SER A N 1
ATOM 733 C CA . SER A 1 100 ? -18.648 -5.149 16.425 1.00 95.75 100 SER A CA 1
ATOM 734 C C . SER A 1 100 ? -17.385 -5.215 15.575 1.00 95.75 100 SER A C 1
ATOM 736 O O . SER A 1 100 ? -17.051 -4.252 14.882 1.00 95.75 100 SER A O 1
ATOM 738 N N . VAL A 1 101 ? -16.681 -6.345 15.638 1.00 95.69 101 VAL A N 1
ATOM 739 C CA . VAL A 1 101 ? -15.468 -6.603 14.856 1.00 95.69 101 VAL A CA 1
ATOM 740 C C . VAL A 1 101 ? -15.645 -7.921 14.111 1.00 95.69 101 VAL A C 1
ATOM 742 O O . VAL A 1 101 ? -15.690 -8.987 14.721 1.00 95.69 101 VAL A O 1
ATOM 745 N N . ALA A 1 102 ? -15.736 -7.849 12.787 1.00 94.25 102 ALA A N 1
ATOM 746 C CA . ALA A 1 102 ? -15.777 -9.007 11.903 1.00 94.25 102 ALA A CA 1
ATOM 747 C C . ALA A 1 102 ? -14.407 -9.251 11.243 1.00 94.25 102 ALA A C 1
ATOM 749 O O . ALA A 1 102 ? -13.586 -8.341 11.113 1.00 94.25 102 ALA A O 1
ATOM 750 N N . GLY A 1 103 ? -14.160 -10.497 10.825 1.00 92.94 103 GLY A N 1
ATOM 751 C CA . GLY A 1 103 ? -12.880 -10.926 10.238 1.00 92.94 103 GLY A CA 1
ATOM 752 C C . GLY A 1 103 ? -11.836 -11.403 11.256 1.00 92.94 103 GLY A C 1
ATOM 753 O O . GLY A 1 103 ? -10.716 -11.730 10.875 1.00 92.94 103 GLY A O 1
ATOM 754 N N . VAL A 1 104 ? -12.194 -11.474 12.543 1.00 93.75 104 VAL A N 1
ATOM 755 C CA . VAL A 1 104 ? -11.338 -12.048 13.591 1.00 93.75 104 VAL A CA 1
ATOM 756 C C . VAL A 1 104 ? -11.258 -13.564 13.405 1.00 93.75 104 VAL A C 1
ATOM 758 O O . VAL A 1 104 ? -12.281 -14.227 13.229 1.00 93.75 104 VAL A O 1
ATOM 761 N N . GLN A 1 105 ? -10.046 -14.117 13.436 1.00 91.44 105 GLN A N 1
ATOM 762 C CA . GLN A 1 105 ? -9.840 -15.556 13.272 1.00 91.44 105 GLN A CA 1
ATOM 763 C C . GLN A 1 105 ? -10.416 -16.329 14.473 1.00 91.44 105 GLN A C 1
ATOM 765 O O . GLN A 1 105 ? -10.250 -15.884 15.616 1.00 91.44 105 GLN A O 1
ATOM 770 N N . PRO A 1 106 ? -11.059 -17.493 14.258 1.00 90.12 106 PRO A N 1
ATOM 771 C CA . PRO A 1 106 ? -11.553 -18.323 15.352 1.00 90.12 106 PRO A CA 1
ATOM 772 C C . PRO A 1 106 ? -10.450 -18.654 16.366 1.00 90.12 106 PRO A C 1
ATOM 774 O O . PRO A 1 106 ? -9.326 -18.976 15.989 1.00 90.12 106 PRO A O 1
ATOM 777 N N . GLY A 1 107 ? -10.771 -18.571 17.659 1.00 92.69 107 GLY A N 1
ATOM 778 C CA . GLY A 1 107 ? -9.814 -18.844 18.738 1.00 92.69 107 GLY A CA 1
ATOM 779 C C . GLY A 1 107 ? -8.793 -17.729 18.997 1.00 92.69 107 GLY A C 1
ATOM 780 O O . GLY A 1 107 ? -7.881 -17.930 19.796 1.00 92.69 107 GLY A O 1
ATOM 781 N N . THR A 1 108 ? -8.937 -16.561 18.360 1.00 93.44 108 THR A N 1
ATOM 782 C CA . THR A 1 108 ? -8.090 -15.383 18.610 1.00 93.44 108 THR A CA 1
ATOM 783 C C . THR A 1 108 ? -8.869 -14.254 19.277 1.00 93.44 108 THR A C 1
ATOM 785 O O . THR A 1 108 ? -10.084 -14.140 19.124 1.00 93.44 108 THR A O 1
ATOM 788 N N . ASN A 1 109 ? -8.156 -13.406 20.020 1.00 92.94 109 ASN A N 1
ATOM 789 C CA . ASN A 1 109 ? -8.729 -12.219 20.646 1.00 92.94 109 ASN A CA 1
ATOM 790 C C . ASN A 1 109 ? -8.527 -10.996 19.747 1.00 92.94 109 ASN A C 1
ATOM 792 O O . ASN A 1 109 ? -7.431 -10.777 19.230 1.00 92.94 109 ASN A O 1
ATOM 796 N N . ALA A 1 110 ? -9.561 -10.164 19.632 1.00 93.75 110 ALA A N 1
ATOM 797 C CA . ALA A 1 110 ? -9.441 -8.813 19.102 1.00 93.75 110 ALA A CA 1
ATOM 798 C C . ALA A 1 110 ? -9.297 -7.818 20.257 1.00 93.75 110 ALA A C 1
ATOM 800 O O . ALA A 1 110 ? -10.041 -7.878 21.235 1.00 93.75 110 ALA A O 1
ATOM 801 N N . TYR A 1 111 ? -8.359 -6.885 20.122 1.00 95.00 111 TYR A N 1
ATOM 802 C CA . TYR A 1 111 ? -8.184 -5.780 21.060 1.00 95.00 111 TYR A CA 1
ATOM 803 C C . TYR A 1 111 ? -8.745 -4.507 20.434 1.00 95.00 111 TYR A C 1
ATOM 805 O O . TYR A 1 111 ? -8.458 -4.206 19.275 1.00 95.00 111 TYR A O 1
ATOM 813 N N . VAL A 1 112 ? -9.551 -3.767 21.193 1.00 95.44 112 VAL A N 1
ATOM 814 C CA . VAL A 1 112 ? -10.224 -2.551 20.724 1.00 95.44 112 VAL A CA 1
ATOM 815 C C . VAL A 1 112 ? -9.883 -1.396 21.656 1.00 95.44 112 VAL A C 1
ATOM 817 O O . VAL A 1 112 ? -10.076 -1.498 22.866 1.00 95.44 112 VAL A O 1
ATOM 820 N N . THR A 1 113 ? -9.439 -0.283 21.074 1.00 96.38 113 THR A N 1
ATOM 821 C CA . THR A 1 113 ? -9.292 1.003 21.763 1.00 96.38 113 THR A CA 1
ATOM 822 C C . THR A 1 113 ? -10.326 1.967 21.203 1.00 96.38 113 THR A C 1
ATOM 824 O O . THR A 1 113 ? -10.374 2.186 19.994 1.00 96.38 113 THR A O 1
ATOM 827 N N . VAL A 1 114 ? -11.150 2.550 22.074 1.00 94.56 114 VAL A N 1
ATOM 828 C CA . VAL A 1 114 ? -12.159 3.548 21.698 1.00 94.56 114 VAL A CA 1
ATOM 829 C C . VAL A 1 114 ? -11.704 4.917 22.190 1.00 94.56 114 VAL A C 1
ATOM 831 O O . VAL A 1 114 ? -11.315 5.063 23.347 1.00 94.56 114 VAL A O 1
ATOM 834 N N . ALA A 1 115 ? -11.769 5.915 21.313 1.00 95.06 115 ALA A N 1
ATOM 835 C CA . ALA A 1 115 ? -11.490 7.310 21.627 1.00 95.06 115 ALA A CA 1
ATOM 836 C C . ALA A 1 115 ? -12.646 8.191 21.135 1.00 95.06 115 ALA A C 1
ATOM 838 O O . ALA A 1 115 ? -13.265 7.893 20.115 1.00 95.06 115 ALA A O 1
ATOM 839 N N . ALA A 1 116 ? -12.925 9.273 21.858 1.00 93.56 116 ALA A N 1
ATOM 840 C CA . ALA A 1 116 ? -13.904 10.286 21.483 1.00 93.56 116 ALA A CA 1
ATOM 841 C C . ALA A 1 116 ? -13.229 11.661 21.546 1.00 93.56 116 ALA A C 1
ATOM 843 O O . ALA A 1 116 ? -12.590 11.986 22.546 1.00 93.56 116 ALA A O 1
ATOM 844 N N . VAL A 1 117 ? -13.350 12.443 20.473 1.00 95.56 117 VAL A N 1
ATOM 845 C CA . VAL A 1 117 ? -12.742 13.774 20.327 1.00 95.56 117 VAL A CA 1
ATOM 846 C C . VAL A 1 117 ? -13.821 14.743 19.858 1.00 95.56 117 VAL A C 1
ATOM 848 O O . VAL A 1 117 ? -14.696 14.368 19.077 1.00 95.56 117 VAL A O 1
ATOM 851 N N . ASP A 1 118 ? -13.777 15.972 20.360 1.00 95.81 118 ASP A N 1
ATOM 852 C CA . ASP A 1 118 ? -14.665 17.040 19.909 1.00 95.81 118 ASP A CA 1
ATOM 853 C C . ASP A 1 118 ? -14.354 17.421 18.450 1.00 95.81 118 ASP A C 1
ATOM 855 O O . ASP A 1 118 ? -13.192 17.574 18.077 1.00 95.81 118 ASP A O 1
ATOM 859 N N . VAL A 1 119 ? -15.386 17.581 17.618 1.00 94.31 119 VAL A N 1
ATOM 860 C CA . VAL A 1 119 ? -15.218 17.890 16.185 1.00 94.31 119 VAL A CA 1
ATOM 861 C C . VAL A 1 119 ? -14.583 19.264 15.962 1.00 94.31 119 VAL A C 1
ATOM 863 O O . VAL A 1 119 ? -13.902 19.447 14.964 1.00 94.31 119 VAL A O 1
ATOM 866 N N . GLY A 1 120 ? -14.740 20.217 16.883 1.00 95.69 120 GLY A N 1
ATOM 867 C CA . GLY A 1 120 ? -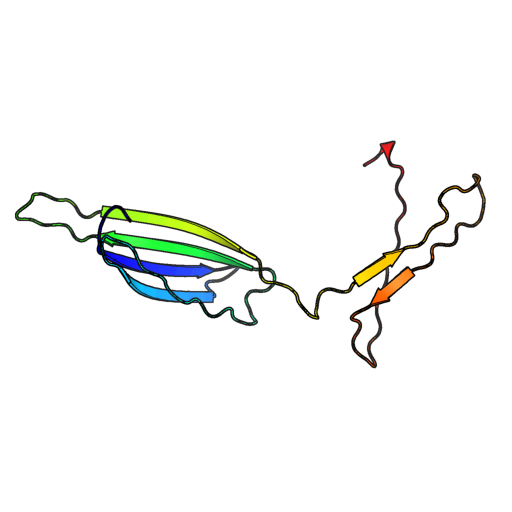14.069 21.517 16.810 1.00 95.69 120 GLY A CA 1
ATOM 868 C C . GLY A 1 120 ? -12.552 21.458 17.026 1.00 95.69 120 GLY A C 1
ATOM 869 O O . GLY A 1 120 ? -11.889 22.482 16.876 1.00 95.69 120 GLY A O 1
ATOM 870 N N . ILE A 1 121 ? -12.006 20.293 17.391 1.00 94.62 121 ILE A N 1
ATOM 871 C CA . ILE A 1 121 ? -10.567 20.055 17.570 1.00 94.62 121 ILE A CA 1
ATOM 872 C C . ILE A 1 121 ? -9.936 19.311 16.378 1.00 94.62 121 ILE A C 1
ATOM 874 O O . ILE A 1 121 ? -8.727 19.436 16.183 1.00 94.62 121 ILE A O 1
ATOM 878 N N . LEU A 1 122 ? -10.714 18.530 15.616 1.00 87.19 122 LEU A N 1
ATOM 879 C CA . LEU A 1 122 ? -10.236 17.736 14.469 1.00 87.19 122 LEU A CA 1
ATOM 880 C C . LEU A 1 122 ? -9.966 18.606 13.233 1.00 87.19 122 LEU A C 1
ATOM 882 O O . LEU A 1 122 ? -8.964 18.310 12.544 1.00 87.19 122 LEU A O 1
#

pLDDT: mean 92.66, std 6.01, range [62.91, 98.06]

Foldseek 3Di:
DCAWFKKWKWKDDPHTDDIDIDTAGNVGDDDDDDDDPPQVQWTKIKIKGWDPADPVVRRHIDIDIDIDTDGDDCPLVDKDKDWDWDPDDDPPDDTDIDIDIPSDDPPDDDDDDDDDDDPVVD

Sequence (122 aa):
PHFAGELLINIGSDKLLKTITATVPAGGSTVDIPVGDDWGAGAYVTATLFRPGDAQETRMPARAIGVKWLTVDPGAKKLAVTLTPPDKTMPRQQLSIPVSVAGVQPGTNAYVTVAAVDVGIL

Secondary structure (DSSP, 8-state):
--S-EEEEEEEESSSEEEEEEEEE-TT------PPPGGGTTEEEEEEEEEE--BTTTTB--EEEEEEEEEEPP-GGGS-EEEE---S---TTSPPP--EEEESPPTT-PPP-------TTT-